Protein AF-A0A442F4W2-F1 (afdb_monomer_lite)

Structure (mmCIF, N/CA/C/O backbone):
data_AF-A0A442F4W2-F1
#
_entry.id   AF-A0A442F4W2-F1
#
loop_
_atom_site.group_PDB
_atom_site.id
_atom_site.type_symbol
_atom_site.label_atom_id
_atom_site.label_alt_id
_atom_site.label_comp_id
_atom_site.label_asym_id
_atom_site.label_entity_id
_atom_site.label_seq_id
_atom_site.pdbx_PDB_ins_code
_atom_site.Cartn_x
_atom_site.Cartn_y
_atom_site.Cartn_z
_atom_site.occupancy
_atom_site.B_iso_or_equiv
_atom_site.auth_seq_id
_atom_site.auth_comp_id
_atom_site.auth_asym_id
_atom_site.auth_atom_id
_atom_site.pdbx_PDB_model_num
ATOM 1 N N . MET A 1 1 ? -19.264 9.432 20.998 1.00 76.06 1 MET A N 1
ATOM 2 C CA . MET A 1 1 ? -18.564 8.927 19.792 1.00 76.06 1 MET A CA 1
ATOM 3 C C . MET A 1 1 ? -17.242 9.656 19.544 1.00 76.06 1 MET A C 1
ATOM 5 O O . MET A 1 1 ? -16.203 9.028 19.681 1.00 76.06 1 MET A O 1
ATOM 9 N N . ALA A 1 2 ? -17.250 10.966 19.253 1.00 80.25 2 ALA A N 1
ATOM 10 C CA . ALA A 1 2 ? -16.043 11.726 18.884 1.00 80.25 2 ALA A CA 1
ATOM 11 C C . ALA A 1 2 ? -14.895 11.664 19.916 1.00 80.25 2 ALA A C 1
ATOM 13 O O . ALA A 1 2 ? -13.738 11.496 19.542 1.00 80.25 2 ALA A O 1
ATOM 14 N N . GLN A 1 3 ? -15.206 11.720 21.215 1.00 86.69 3 GLN A N 1
ATOM 15 C CA . GLN A 1 3 ? -14.206 11.588 22.285 1.00 86.69 3 GLN A CA 1
ATOM 16 C C . GLN A 1 3 ? -13.517 10.212 22.288 1.00 86.69 3 GLN A C 1
ATOM 18 O O . GLN A 1 3 ? -12.310 10.127 22.498 1.00 86.69 3 GLN A O 1
ATOM 23 N N . LEU A 1 4 ? -14.275 9.143 22.036 1.00 86.25 4 LEU A N 1
ATOM 24 C CA . LEU A 1 4 ? -13.777 7.768 22.043 1.00 86.25 4 LEU A CA 1
ATOM 25 C C . LEU A 1 4 ? -12.854 7.512 20.844 1.00 86.25 4 LEU A C 1
ATOM 27 O O . LEU A 1 4 ? -11.775 6.947 20.994 1.00 86.25 4 LEU A O 1
ATOM 31 N N . LEU A 1 5 ? -13.246 8.026 19.676 1.00 90.12 5 LEU A N 1
ATOM 32 C CA . LEU A 1 5 ? -12.436 7.984 18.463 1.00 90.12 5 LEU A CA 1
ATOM 33 C C . LEU A 1 5 ? -11.145 8.807 18.604 1.00 90.12 5 LEU A C 1
ATOM 35 O O . LEU A 1 5 ? -10.074 8.332 18.243 1.00 90.12 5 LEU A O 1
ATOM 39 N N . SER A 1 6 ? -11.223 10.008 19.187 1.00 90.38 6 SER A N 1
ATOM 40 C CA . SER A 1 6 ? -10.042 10.833 19.480 1.00 90.38 6 SER A CA 1
ATOM 41 C C . SER A 1 6 ? -9.048 10.095 20.387 1.00 90.38 6 SER A C 1
ATOM 43 O O . SER A 1 6 ? -7.861 10.021 20.078 1.00 90.38 6 SER A O 1
ATOM 45 N N . LYS A 1 7 ? -9.534 9.441 21.451 1.00 91.25 7 LYS A N 1
ATOM 46 C CA . LYS A 1 7 ? -8.692 8.618 22.335 1.00 91.25 7 LYS A CA 1
ATOM 47 C C . LYS A 1 7 ? -8.077 7.417 21.615 1.00 91.25 7 LYS A C 1
ATOM 49 O O . LYS A 1 7 ? -6.905 7.132 21.844 1.00 91.25 7 LYS A O 1
ATOM 54 N N . ALA A 1 8 ? -8.822 6.759 20.726 1.00 90.62 8 ALA A N 1
ATOM 55 C CA . ALA A 1 8 ? -8.299 5.659 19.919 1.00 90.62 8 ALA A CA 1
ATOM 56 C C . ALA A 1 8 ? -7.165 6.114 18.983 1.00 90.62 8 ALA A C 1
ATOM 58 O O . ALA A 1 8 ? -6.124 5.463 18.933 1.00 90.62 8 ALA A O 1
ATOM 59 N N . ARG A 1 9 ? -7.309 7.273 18.324 1.00 90.25 9 ARG A N 1
ATOM 60 C CA . ARG A 1 9 ? -6.246 7.877 17.499 1.00 90.25 9 ARG A CA 1
ATOM 61 C C . ARG A 1 9 ? -4.996 8.197 18.322 1.00 90.25 9 ARG A C 1
ATOM 63 O O . ARG A 1 9 ? -3.893 7.814 17.944 1.00 90.25 9 ARG A O 1
ATOM 70 N N . THR A 1 10 ? -5.169 8.832 19.478 1.00 90.25 10 THR A N 1
ATOM 71 C CA . THR A 1 10 ? -4.060 9.191 20.375 1.00 90.25 10 THR A CA 1
ATOM 72 C C . THR A 1 10 ? -3.329 7.957 20.914 1.00 90.25 10 THR A C 1
ATOM 74 O O . THR A 1 10 ? -2.098 7.941 20.967 1.00 90.25 10 THR A O 1
ATOM 77 N N . ALA A 1 11 ? -4.062 6.894 21.255 1.00 91.06 11 ALA A N 1
ATOM 78 C CA . ALA A 1 11 ? -3.479 5.622 21.671 1.00 91.06 11 ALA A CA 1
ATOM 79 C C . ALA A 1 11 ? -2.736 4.905 20.537 1.00 91.06 11 ALA A C 1
ATOM 81 O O . ALA A 1 11 ? -1.645 4.390 20.768 1.00 91.06 11 ALA A O 1
ATOM 82 N N . ALA A 1 12 ? -3.281 4.911 19.316 1.00 89.50 12 ALA A N 1
ATOM 83 C CA . ALA A 1 12 ? -2.606 4.364 18.139 1.00 89.50 12 ALA A CA 1
ATOM 84 C C . ALA A 1 12 ? -1.283 5.092 17.829 1.00 89.50 12 ALA A C 1
ATOM 86 O O . ALA A 1 12 ? -0.355 4.476 17.315 1.00 89.50 12 ALA A O 1
ATOM 87 N N . ALA A 1 13 ? -1.170 6.371 18.206 1.00 88.62 13 ALA A N 1
ATOM 88 C CA . ALA A 1 13 ? 0.060 7.162 18.134 1.00 88.62 13 ALA A CA 1
ATOM 89 C C . ALA A 1 13 ? 1.019 6.961 19.334 1.00 88.62 13 ALA A C 1
ATOM 91 O O . ALA A 1 13 ? 1.984 7.707 19.476 1.00 88.62 13 ALA A O 1
ATOM 92 N N . GLY A 1 14 ? 0.761 5.988 20.219 1.00 87.62 14 GLY A N 1
ATOM 93 C CA . GLY A 1 14 ? 1.646 5.621 21.335 1.00 87.62 14 GLY A CA 1
ATOM 94 C C . GLY A 1 14 ? 1.270 6.201 22.703 1.00 87.62 14 GLY A C 1
ATOM 95 O O . GLY A 1 14 ? 1.891 5.861 23.707 1.00 87.62 14 GLY A O 1
ATOM 96 N N . ASN A 1 15 ? 0.217 7.016 22.803 1.00 87.81 15 ASN A N 1
ATOM 97 C CA . ASN A 1 15 ? -0.181 7.672 24.059 1.00 87.81 15 ASN A CA 1
ATOM 98 C C . ASN A 1 15 ? -1.228 6.865 24.851 1.00 87.81 15 ASN A C 1
ATOM 100 O O . ASN A 1 15 ? -2.137 7.424 25.468 1.00 87.81 15 ASN A O 1
ATOM 104 N N . PHE A 1 16 ? -1.122 5.535 24.833 1.00 86.69 16 PHE A N 1
ATOM 105 C CA . PHE A 1 16 ? -2.072 4.638 25.501 1.00 86.69 16 PHE A CA 1
ATOM 106 C C . PHE A 1 16 ? -2.027 4.753 27.037 1.00 86.69 16 PHE A C 1
ATOM 108 O O . PHE A 1 16 ? -3.056 4.659 27.707 1.00 86.69 16 PHE A O 1
ATOM 115 N N . GLY A 1 17 ? -0.847 5.018 27.610 1.00 82.38 17 GLY A N 1
ATOM 116 C CA . GLY A 1 17 ? -0.623 5.032 29.062 1.00 82.38 17 GLY A CA 1
ATOM 117 C C . GLY A 1 17 ? -1.437 6.072 29.843 1.00 82.38 17 GLY A C 1
ATOM 118 O O . GLY A 1 17 ? -1.783 5.810 30.995 1.00 82.38 17 GLY A O 1
ATOM 119 N N . VAL A 1 18 ? -1.799 7.192 29.207 1.00 84.94 18 VAL A N 1
ATOM 120 C CA . VAL A 1 18 ? -2.470 8.361 29.822 1.00 84.94 18 VAL A CA 1
ATOM 121 C C . VAL A 1 18 ? -3.986 8.155 29.993 1.00 84.94 18 VAL A C 1
ATOM 123 O O . VAL A 1 18 ? -4.661 8.935 30.662 1.00 84.94 18 VAL A O 1
ATOM 126 N N . LEU A 1 19 ? -4.544 7.102 29.394 1.00 88.12 19 LEU A N 1
ATOM 127 C CA . LEU A 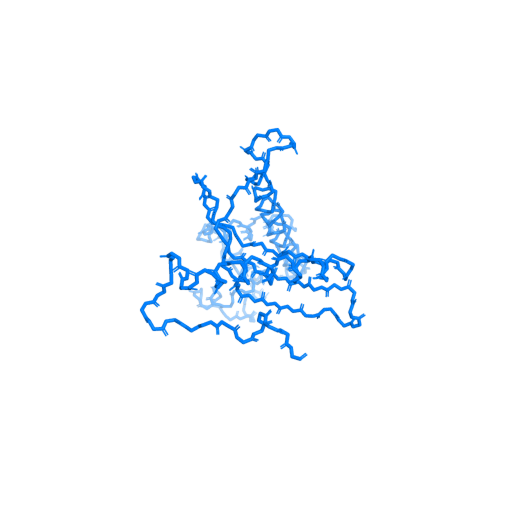1 19 ? -5.976 6.809 29.433 1.00 88.12 19 LEU A CA 1
ATOM 128 C C . LEU A 1 19 ? -6.412 6.198 30.775 1.00 88.12 19 LEU A C 1
ATOM 130 O O . LEU A 1 19 ? -5.661 5.448 31.410 1.00 88.12 19 LEU A O 1
ATOM 134 N N . SER A 1 20 ? -7.657 6.465 31.181 1.00 88.44 20 SER A N 1
ATOM 135 C CA . SER A 1 20 ? -8.259 5.765 32.324 1.00 88.44 20 SER A CA 1
ATOM 136 C C . SER A 1 20 ? -8.467 4.280 32.003 1.00 88.44 20 SER A C 1
ATOM 138 O O . SER A 1 20 ? -8.541 3.897 30.836 1.00 88.44 20 SER A O 1
ATOM 140 N N . THR A 1 21 ? -8.601 3.415 33.012 1.00 87.81 21 THR A N 1
ATOM 141 C CA . THR A 1 21 ? -8.770 1.966 32.787 1.00 87.81 21 THR A CA 1
ATOM 142 C C . THR A 1 21 ? -9.966 1.647 31.882 1.00 87.81 21 THR A C 1
ATOM 144 O O . THR A 1 21 ? -9.832 0.857 30.955 1.00 87.81 21 THR A O 1
ATOM 147 N N . GLY A 1 22 ? -11.116 2.306 32.074 1.00 86.25 22 GLY A N 1
ATOM 148 C CA . GLY A 1 22 ? -12.288 2.110 31.206 1.00 86.25 22 GLY A CA 1
ATOM 149 C C . GLY A 1 22 ? -12.062 2.588 29.766 1.00 86.25 22 GLY A C 1
ATOM 150 O O . GLY A 1 22 ? -12.523 1.957 28.817 1.00 86.25 22 GLY A O 1
ATOM 151 N N . GLU A 1 23 ? -11.290 3.661 29.587 1.00 91.06 23 GLU A N 1
ATOM 152 C CA . GLU A 1 23 ? -10.914 4.163 28.263 1.00 91.06 23 GLU A CA 1
ATOM 153 C C . GLU A 1 23 ? -9.930 3.244 27.554 1.00 91.06 23 GLU A C 1
ATOM 155 O O . GLU A 1 23 ? -10.084 3.009 26.359 1.00 91.06 23 GLU A O 1
ATOM 160 N N . LYS A 1 24 ? -8.955 2.692 28.280 1.00 93.56 24 LYS A N 1
ATOM 161 C CA . LYS A 1 24 ? -7.998 1.724 27.741 1.00 93.56 24 LYS A CA 1
ATOM 162 C C . LYS A 1 24 ? -8.705 0.488 27.202 1.00 93.56 24 LYS A C 1
ATOM 164 O O . LYS A 1 24 ? -8.415 0.072 26.085 1.00 93.56 24 LYS A O 1
ATOM 169 N N . LEU A 1 25 ? -9.669 -0.048 27.951 1.00 93.69 25 LEU A N 1
ATOM 170 C CA . LEU A 1 25 ? -10.465 -1.200 27.524 1.00 93.69 25 LEU A CA 1
ATOM 171 C C . LEU A 1 25 ? -11.295 -0.871 26.277 1.00 93.69 25 LEU A C 1
ATOM 173 O O . LEU A 1 25 ? -11.249 -1.607 25.296 1.00 93.69 25 LEU A O 1
ATOM 177 N N . ALA A 1 26 ? -11.991 0.268 26.259 1.00 92.81 26 ALA A N 1
ATOM 178 C CA . ALA A 1 26 ? -12.794 0.658 25.102 1.00 92.81 26 ALA A CA 1
ATOM 179 C C . ALA A 1 26 ? -11.942 0.920 23.845 1.00 92.81 26 ALA A C 1
ATOM 181 O O . ALA A 1 26 ? -12.328 0.540 22.741 1.00 92.81 26 ALA A O 1
ATOM 182 N N . VAL A 1 27 ? -10.767 1.533 24.008 1.00 94.56 27 VAL A N 1
ATOM 183 C CA . VAL A 1 27 ? -9.807 1.768 22.924 1.00 94.56 27 VAL A CA 1
ATOM 184 C C . VAL A 1 27 ? -9.200 0.461 22.417 1.00 94.56 27 VAL A C 1
ATOM 186 O O . VAL A 1 27 ? -9.102 0.283 21.206 1.00 94.56 27 VAL A O 1
ATOM 189 N N . ALA A 1 28 ? -8.844 -0.471 23.303 1.00 95.06 28 ALA A N 1
ATOM 190 C CA . ALA A 1 28 ? -8.343 -1.785 22.909 1.00 95.06 28 ALA A CA 1
ATOM 191 C C . ALA A 1 28 ? -9.380 -2.562 22.078 1.00 95.06 28 ALA A C 1
ATOM 193 O O . ALA A 1 28 ? -9.019 -3.191 21.087 1.00 95.06 28 ALA A O 1
ATOM 194 N N . LEU A 1 29 ? -10.671 -2.449 22.413 1.00 94.38 29 LEU A N 1
ATOM 195 C CA . LEU A 1 29 ? -11.757 -3.030 21.615 1.00 94.38 29 LEU A CA 1
ATOM 196 C C . LEU A 1 29 ? -11.903 -2.356 20.243 1.00 94.38 29 LEU A C 1
ATOM 198 O O . LEU A 1 29 ? -12.062 -3.045 19.240 1.00 94.38 29 LEU A O 1
ATOM 202 N N . ILE A 1 30 ? -11.819 -1.023 20.176 1.00 95.12 30 ILE A N 1
ATOM 203 C CA . ILE A 1 30 ? -11.898 -0.268 18.910 1.00 95.12 30 ILE A CA 1
ATOM 204 C C . ILE A 1 30 ? -10.747 -0.612 17.969 1.00 95.12 30 ILE A C 1
ATOM 206 O O . ILE A 1 30 ? -10.963 -0.775 16.773 1.00 95.12 30 ILE A O 1
ATOM 210 N N . LEU A 1 31 ? -9.533 -0.706 18.511 1.00 94.19 31 LEU A N 1
ATOM 211 C CA . LEU A 1 31 ? -8.317 -0.986 17.751 1.00 94.19 31 LEU A CA 1
ATOM 212 C C . LEU A 1 31 ? -8.091 -2.486 17.518 1.00 94.19 31 LEU A C 1
ATOM 214 O O . LEU A 1 31 ? -7.079 -2.854 16.928 1.00 94.19 31 LEU A O 1
ATOM 218 N N . ASN A 1 32 ? -9.006 -3.340 17.991 1.00 94.38 32 ASN A N 1
ATOM 219 C CA . ASN A 1 32 ? -8.901 -4.796 17.931 1.00 94.38 32 ASN A CA 1
ATOM 220 C C . ASN A 1 32 ? -7.558 -5.324 18.485 1.00 94.38 32 ASN A C 1
ATOM 222 O O . ASN A 1 32 ? -6.864 -6.109 17.838 1.00 94.38 32 ASN A O 1
ATOM 226 N N . ARG A 1 33 ? -7.176 -4.858 19.683 1.00 94.38 33 ARG A N 1
ATOM 227 C CA . ARG A 1 33 ? -5.927 -5.199 20.389 1.00 94.38 33 ARG A CA 1
ATOM 228 C C . ARG A 1 33 ? -6.191 -6.083 21.614 1.00 94.38 33 ARG A C 1
ATOM 230 O O . ARG A 1 33 ? -6.230 -5.575 22.737 1.00 94.38 33 ARG A O 1
ATOM 237 N N . PRO A 1 34 ? -6.393 -7.403 21.436 1.00 93.12 34 PRO A N 1
ATOM 238 C CA . PRO A 1 34 ? -6.593 -8.318 22.561 1.00 93.12 34 PRO A CA 1
ATOM 239 C C . PRO A 1 34 ? -5.341 -8.454 23.437 1.00 93.12 34 PRO A C 1
ATOM 241 O O . PRO A 1 34 ? -5.445 -8.727 24.627 1.00 93.12 34 PRO A O 1
ATOM 244 N N . ASP A 1 35 ? -4.163 -8.216 22.867 1.00 94.12 35 ASP A N 1
ATOM 245 C CA . ASP A 1 35 ? -2.893 -8.164 23.580 1.00 94.12 35 ASP A CA 1
ATOM 246 C C . ASP A 1 35 ? -2.859 -7.027 24.611 1.00 94.12 35 ASP A C 1
ATOM 248 O O . ASP A 1 35 ? -2.428 -7.244 25.738 1.00 94.12 35 ASP A O 1
ATOM 252 N N . TRP A 1 36 ? -3.427 -5.858 24.299 1.00 94.56 36 TRP A N 1
ATOM 253 C CA . TRP A 1 36 ? -3.547 -4.762 25.271 1.00 94.56 36 TRP A CA 1
ATOM 254 C C . TRP A 1 36 ? -4.507 -5.096 26.413 1.00 94.56 36 TRP A C 1
ATOM 256 O O . TRP A 1 36 ? -4.275 -4.692 27.551 1.00 94.56 36 TRP A O 1
ATOM 266 N N . LEU A 1 37 ? -5.580 -5.845 26.134 1.00 94.50 37 LEU A N 1
ATOM 267 C CA . LEU A 1 37 ? -6.465 -6.352 27.187 1.00 94.50 37 LEU A CA 1
ATOM 268 C C . LEU A 1 37 ? -5.701 -7.302 28.119 1.00 94.50 37 LEU A C 1
ATOM 270 O O . LEU A 1 37 ? -5.770 -7.146 29.338 1.00 94.50 37 LEU A O 1
ATOM 274 N N . ALA A 1 38 ? -4.915 -8.216 27.544 1.00 93.44 38 ALA A N 1
ATOM 275 C CA . ALA A 1 38 ? -4.100 -9.164 28.294 1.00 93.44 38 ALA A CA 1
ATOM 276 C C . ALA A 1 38 ? -3.020 -8.473 29.146 1.00 93.44 38 ALA A C 1
ATOM 278 O O . ALA A 1 38 ? -2.860 -8.826 30.310 1.00 93.44 38 ALA A O 1
ATOM 279 N N . GLU A 1 39 ? -2.338 -7.448 28.623 1.00 92.94 39 GLU A N 1
ATOM 280 C CA . GLU A 1 39 ? -1.364 -6.640 29.380 1.00 92.94 39 GLU A CA 1
ATOM 281 C C . GLU A 1 39 ? -1.981 -5.969 30.616 1.00 92.94 39 GLU A C 1
ATOM 283 O O . GLU A 1 39 ? -1.317 -5.779 31.635 1.00 92.94 39 GLU A O 1
ATOM 288 N N . MET A 1 40 ? -3.269 -5.629 30.549 1.00 93.06 40 MET A N 1
ATOM 289 C CA . MET A 1 40 ? -4.016 -5.067 31.675 1.00 93.06 40 MET A CA 1
ATOM 290 C C . MET A 1 40 ? -4.620 -6.136 32.599 1.00 93.06 40 MET A C 1
ATOM 292 O O . MET A 1 40 ? -5.273 -5.772 33.576 1.00 93.06 40 MET A O 1
ATOM 296 N N . ASN A 1 41 ? -4.398 -7.424 32.318 1.00 94.38 41 ASN A N 1
ATOM 297 C CA . ASN A 1 41 ? -5.028 -8.575 32.970 1.00 94.38 41 ASN A CA 1
ATOM 298 C C . ASN A 1 41 ? -6.563 -8.584 32.855 1.00 94.38 41 ASN A C 1
ATOM 300 O O . ASN A 1 41 ? -7.250 -8.915 33.817 1.00 94.38 41 ASN A O 1
ATOM 304 N N . TYR A 1 42 ? -7.097 -8.220 31.686 1.00 94.56 42 TYR A N 1
ATOM 305 C CA . TYR A 1 42 ? -8.525 -8.322 31.378 1.00 94.56 42 TYR A CA 1
ATOM 306 C C . TYR A 1 42 ? -8.782 -9.329 30.261 1.00 94.56 42 TYR A C 1
ATOM 308 O O . TYR A 1 42 ? -8.135 -9.317 29.212 1.00 94.56 42 TYR A O 1
ATOM 316 N N . THR A 1 43 ? -9.804 -10.155 30.451 1.00 95.00 43 THR A N 1
ATOM 317 C CA . THR A 1 43 ? -10.414 -10.925 29.367 1.00 95.00 43 THR A CA 1
ATOM 318 C C . THR A 1 43 ? -11.327 -10.040 28.515 1.00 95.00 43 THR A C 1
ATOM 320 O O . THR A 1 43 ? -11.753 -8.956 28.920 1.00 95.00 43 THR A O 1
ATOM 323 N N . LEU A 1 44 ? -11.693 -10.525 27.324 1.00 93.00 44 LEU A N 1
ATOM 324 C CA . LEU A 1 44 ? -12.670 -9.846 26.469 1.00 93.00 44 LEU A CA 1
ATOM 325 C C . LEU A 1 44 ? -14.024 -9.659 27.176 1.00 93.00 44 LEU A C 1
ATOM 327 O O . LEU A 1 44 ? -14.639 -8.603 27.053 1.00 93.00 44 LEU A O 1
ATOM 331 N N . ALA A 1 45 ? -14.476 -10.668 27.925 1.00 93.88 45 ALA A N 1
ATOM 332 C CA . ALA A 1 45 ? -15.749 -10.624 28.639 1.00 93.88 45 ALA A CA 1
ATOM 333 C C . ALA A 1 45 ? -15.744 -9.553 29.742 1.00 93.88 45 ALA A C 1
ATOM 335 O O . ALA A 1 45 ? -16.651 -8.723 29.792 1.00 93.88 45 ALA A O 1
ATOM 336 N N . GLU A 1 46 ? -14.687 -9.504 30.557 1.00 93.69 46 GLU A N 1
ATOM 337 C CA . GLU A 1 46 ? -14.535 -8.490 31.609 1.00 93.69 46 GLU A CA 1
ATOM 338 C C . GLU A 1 46 ? -14.373 -7.086 31.019 1.00 93.69 46 GLU A C 1
ATOM 340 O O . GLU A 1 46 ? -14.900 -6.116 31.560 1.00 93.69 46 GLU A O 1
ATOM 345 N N . ALA A 1 47 ? -13.684 -6.957 29.880 1.00 93.75 47 ALA A N 1
ATOM 346 C CA . ALA A 1 47 ? -13.571 -5.685 29.177 1.00 93.75 47 ALA A CA 1
ATOM 347 C C . ALA A 1 47 ? -14.945 -5.174 28.715 1.00 93.75 47 ALA A C 1
ATOM 349 O O .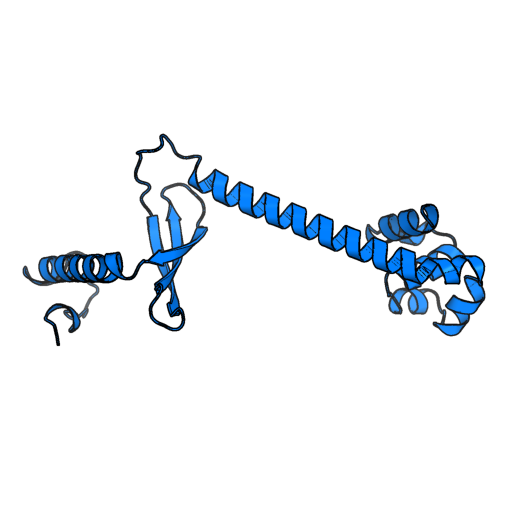 ALA A 1 47 ? -15.264 -4.001 28.914 1.00 93.75 47 ALA A O 1
ATOM 350 N N . ILE A 1 48 ? -15.777 -6.052 28.145 1.00 92.44 48 ILE A N 1
ATOM 351 C CA . ILE A 1 48 ? -17.146 -5.727 27.721 1.00 92.44 48 ILE A CA 1
ATOM 352 C C . ILE A 1 48 ? -17.998 -5.287 28.917 1.00 92.44 48 ILE A C 1
ATOM 354 O O . ILE A 1 48 ? -18.675 -4.259 28.840 1.00 92.44 48 ILE A O 1
ATOM 358 N N . GLU A 1 49 ? -17.935 -6.025 30.025 1.00 92.38 49 GLU A N 1
ATOM 359 C CA . GLU A 1 49 ? -18.656 -5.692 31.255 1.00 92.38 49 GLU A CA 1
ATOM 360 C C . GLU A 1 49 ? -18.212 -4.331 31.816 1.00 92.38 49 GLU A C 1
ATOM 362 O O . GLU A 1 49 ? -19.040 -3.480 32.146 1.00 92.38 49 GLU A O 1
ATOM 367 N N . ARG A 1 50 ? -16.898 -4.082 31.854 1.00 92.19 50 ARG A N 1
ATOM 368 C CA . ARG A 1 50 ? -16.307 -2.890 32.472 1.00 92.19 50 ARG A CA 1
ATOM 369 C C . ARG A 1 50 ? -16.497 -1.606 31.668 1.00 92.19 50 ARG A C 1
ATOM 371 O O . ARG A 1 50 ? -16.595 -0.535 32.273 1.00 92.19 50 ARG A O 1
ATOM 378 N N . VAL A 1 51 ? -16.505 -1.699 30.336 1.00 90.62 51 VAL A N 1
ATOM 379 C CA . VAL A 1 51 ? -16.756 -0.567 29.423 1.00 90.62 51 VAL A CA 1
ATOM 380 C C . VAL A 1 51 ? -18.209 -0.100 29.518 1.00 90.62 51 VAL A C 1
ATOM 382 O O . VAL A 1 51 ? -18.484 1.095 29.402 1.00 90.62 51 VAL A O 1
ATOM 385 N N . GLY A 1 52 ? -19.129 -1.027 29.785 1.00 89.25 52 GLY A N 1
ATOM 386 C CA . GLY A 1 52 ? -20.539 -0.732 29.986 1.00 89.25 52 GLY A CA 1
ATOM 387 C C . GLY A 1 52 ? -21.320 -0.483 28.685 1.00 89.25 52 GLY A C 1
ATOM 388 O O . GLY A 1 52 ? -20.753 -0.228 27.616 1.00 89.25 52 GLY A O 1
ATOM 389 N N . PRO A 1 53 ? -22.660 -0.551 28.757 1.00 89.62 53 PRO A N 1
ATOM 390 C CA . PRO A 1 53 ? -23.529 -0.640 27.583 1.00 89.62 53 PRO A CA 1
ATOM 391 C C . PRO A 1 53 ? -23.532 0.623 26.713 1.00 89.62 53 PRO A C 1
ATOM 393 O O . PRO A 1 53 ? -23.686 0.530 25.496 1.00 89.62 53 PRO A O 1
ATOM 396 N N . ASP A 1 54 ? -23.344 1.806 27.299 1.00 88.25 54 ASP A N 1
ATOM 397 C CA . ASP A 1 54 ? -23.400 3.070 26.557 1.00 88.25 54 ASP A CA 1
ATOM 398 C C . ASP A 1 54 ? -22.212 3.239 25.611 1.00 88.25 54 ASP A C 1
ATOM 400 O O . ASP A 1 54 ? -22.368 3.699 24.480 1.00 88.25 54 ASP A O 1
ATOM 404 N N . TRP A 1 55 ? -21.026 2.818 26.046 1.00 89.25 55 TRP A N 1
ATOM 405 C CA . TRP A 1 55 ? -19.817 2.882 25.233 1.00 89.25 55 TRP A CA 1
ATOM 406 C C . TRP A 1 55 ? -19.733 1.693 24.280 1.00 89.25 55 TRP A C 1
ATOM 408 O O . TRP A 1 55 ? -19.363 1.875 23.119 1.00 89.25 55 TRP A O 1
ATOM 418 N N . LEU A 1 56 ? -20.168 0.505 24.715 1.00 91.19 56 LEU A N 1
ATOM 419 C CA . LEU A 1 56 ? -20.205 -0.698 23.883 1.00 91.19 56 LEU A CA 1
ATOM 420 C C . LEU A 1 56 ? -21.037 -0.506 22.607 1.00 91.19 56 LEU A C 1
ATOM 422 O O . LEU A 1 56 ? -20.625 -0.937 21.533 1.00 91.19 56 LEU A O 1
ATOM 426 N N . ARG A 1 57 ? -22.155 0.229 22.688 1.00 93.50 57 ARG A N 1
ATOM 427 C CA . ARG A 1 57 ? -22.981 0.591 21.518 1.00 93.50 57 ARG A CA 1
ATOM 428 C C . ARG A 1 57 ? -22.242 1.452 20.490 1.00 93.50 57 ARG A C 1
ATOM 430 O O . ARG A 1 57 ? -22.598 1.440 19.314 1.00 93.50 57 ARG A O 1
ATOM 437 N N . LEU A 1 58 ? -21.232 2.208 20.916 1.00 93.00 58 LEU A N 1
ATOM 438 C CA . LEU A 1 58 ? -20.473 3.119 20.060 1.00 93.00 58 LEU A CA 1
ATOM 439 C C . LEU A 1 58 ? -19.227 2.461 19.451 1.00 93.00 58 LEU A C 1
ATOM 441 O O . LEU A 1 58 ? -18.776 2.900 18.393 1.00 93.00 58 LEU A O 1
ATOM 445 N N . ILE A 1 59 ? -18.694 1.407 20.078 1.00 92.75 59 ILE A N 1
ATOM 446 C CA . ILE A 1 59 ? -17.450 0.741 19.660 1.00 92.75 59 ILE A CA 1
ATOM 447 C C . ILE A 1 59 ? -17.467 0.311 18.183 1.00 92.75 59 ILE A C 1
ATOM 449 O O . ILE A 1 59 ? -16.536 0.688 17.473 1.00 92.75 59 ILE A O 1
ATOM 453 N N . PRO A 1 60 ? -18.498 -0.382 17.652 1.00 94.19 60 PRO A N 1
ATOM 454 C CA . PRO A 1 60 ? -18.465 -0.842 16.261 1.00 94.19 60 PRO A CA 1
ATOM 455 C C . PRO A 1 60 ? -18.382 0.298 15.241 1.00 94.19 60 PRO A C 1
ATOM 457 O O . PRO A 1 60 ? -17.714 0.178 14.217 1.00 94.19 60 PRO A O 1
ATOM 460 N N . ALA A 1 61 ? -19.067 1.411 15.505 1.00 93.88 61 ALA A N 1
ATOM 461 C CA . ALA A 1 61 ? -19.030 2.569 14.620 1.00 93.88 61 ALA A CA 1
ATOM 462 C C . ALA A 1 61 ? -17.721 3.362 14.772 1.00 93.88 61 ALA A C 1
ATOM 464 O O . ALA A 1 61 ? -17.183 3.813 13.765 1.00 93.88 61 ALA A O 1
ATOM 465 N N . ALA A 1 62 ? -17.163 3.463 15.984 1.00 94.44 62 ALA A N 1
ATOM 466 C CA . ALA A 1 62 ? -15.835 4.041 16.195 1.00 94.44 62 ALA A CA 1
ATOM 467 C C . ALA A 1 62 ? -14.728 3.227 15.500 1.00 94.44 62 ALA A C 1
ATOM 469 O O . ALA A 1 62 ? -13.862 3.818 14.864 1.00 94.44 62 ALA A O 1
ATOM 470 N N . ALA A 1 63 ? -14.781 1.892 15.567 1.00 94.81 63 ALA A N 1
ATOM 471 C CA . ALA A 1 63 ? -13.827 1.002 14.902 1.00 94.81 63 ALA A CA 1
ATOM 472 C C . ALA A 1 63 ? -13.862 1.160 13.377 1.00 94.81 63 ALA A C 1
ATOM 474 O O . ALA A 1 63 ? -12.822 1.355 12.754 1.00 94.81 63 ALA A O 1
ATOM 475 N N . ARG A 1 64 ? -15.061 1.170 12.776 1.00 94.94 64 ARG A N 1
ATOM 476 C CA . ARG A 1 64 ? -15.212 1.415 11.331 1.00 94.94 64 ARG A CA 1
ATOM 477 C C . ARG A 1 64 ? -14.685 2.783 10.913 1.00 94.94 64 ARG A C 1
ATOM 479 O O . ARG A 1 64 ? -14.006 2.873 9.900 1.00 94.94 64 ARG A O 1
ATOM 486 N N . GLN A 1 65 ? -14.982 3.831 11.685 1.00 95.12 65 GLN A N 1
ATOM 487 C CA . GLN A 1 65 ? -14.493 5.171 11.365 1.00 95.12 65 GLN A CA 1
ATOM 488 C C . GLN A 1 65 ? -12.967 5.256 11.467 1.00 95.12 65 GLN A C 1
ATOM 490 O O . GLN A 1 65 ? -12.338 5.858 10.609 1.00 95.12 65 GLN A O 1
ATOM 495 N N . PHE A 1 66 ? -12.367 4.638 12.486 1.00 94.12 66 PHE A N 1
ATOM 496 C CA . PHE A 1 66 ? -10.914 4.612 12.633 1.00 94.12 66 PHE A CA 1
ATOM 497 C C . PHE A 1 66 ? -10.230 3.904 11.459 1.00 94.12 66 PHE A C 1
ATOM 499 O O . PHE A 1 66 ? -9.232 4.402 10.945 1.00 94.12 66 PHE A O 1
ATOM 506 N N . GLU A 1 67 ? -10.775 2.771 11.012 1.00 93.44 67 GLU A N 1
ATOM 507 C CA . GLU A 1 67 ? -10.235 2.062 9.851 1.00 93.44 67 GLU A CA 1
ATOM 508 C C . GLU A 1 67 ? -10.396 2.876 8.564 1.00 93.44 67 GLU A C 1
ATOM 510 O O . GLU A 1 67 ? -9.452 2.980 7.786 1.00 93.44 67 GLU A O 1
ATOM 515 N N . GLN A 1 68 ? -11.545 3.532 8.373 1.00 93.75 68 GLN A N 1
ATOM 516 C CA . GLN A 1 68 ? -11.747 4.431 7.238 1.00 93.75 68 GLN A CA 1
ATOM 517 C C . GLN A 1 68 ? -10.706 5.558 7.217 1.00 93.75 68 GLN A C 1
ATOM 519 O O . GLN A 1 68 ? -10.067 5.767 6.192 1.00 93.75 68 GLN A O 1
ATOM 524 N N . ASP A 1 69 ? -10.469 6.222 8.354 1.00 92.56 6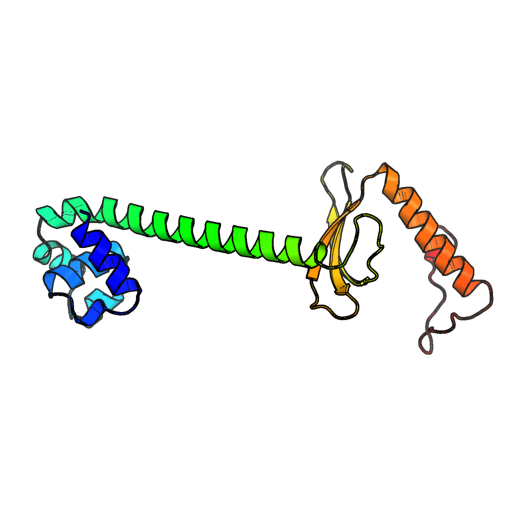9 ASP A N 1
ATOM 525 C CA . ASP A 1 69 ? -9.461 7.283 8.451 1.00 92.56 69 ASP A CA 1
ATOM 526 C C . ASP A 1 69 ? -8.059 6.766 8.062 1.00 92.56 69 ASP A C 1
ATOM 528 O O . ASP A 1 69 ? -7.294 7.467 7.400 1.00 92.56 69 ASP A O 1
ATOM 532 N N . ARG A 1 70 ? -7.705 5.534 8.460 1.00 90.81 70 ARG A N 1
ATOM 533 C CA . ARG A 1 70 ? -6.418 4.912 8.096 1.00 90.81 70 ARG A CA 1
ATOM 534 C C . ARG A 1 70 ? -6.308 4.650 6.600 1.00 90.81 70 ARG A C 1
ATOM 536 O O . ARG A 1 70 ? -5.249 4.894 6.024 1.00 90.81 70 ARG A O 1
ATOM 543 N N . LEU A 1 71 ? -7.376 4.147 5.985 1.00 91.81 71 LEU A N 1
ATOM 544 C CA . LEU A 1 71 ? -7.428 3.907 4.544 1.00 91.81 71 LEU A CA 1
ATOM 545 C C . LEU A 1 71 ? -7.329 5.221 3.763 1.00 91.81 71 LEU A C 1
ATOM 547 O O . LEU A 1 71 ? -6.593 5.289 2.779 1.00 91.81 71 LEU A O 1
ATOM 551 N N . ASP A 1 72 ? -8.000 6.270 4.235 1.00 92.50 72 ASP A N 1
ATOM 552 C CA . ASP A 1 72 ? -7.962 7.594 3.619 1.00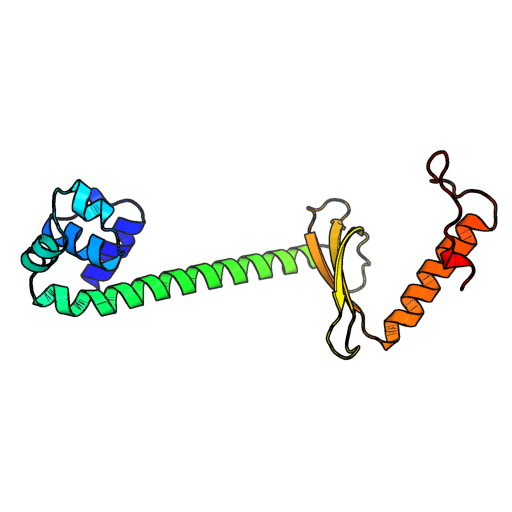 92.50 72 ASP A CA 1
ATOM 553 C C . ASP A 1 72 ? -6.543 8.184 3.673 1.00 92.50 72 ASP A C 1
ATOM 555 O O . ASP A 1 72 ? -6.028 8.622 2.643 1.00 92.50 72 ASP A O 1
ATOM 559 N N . VAL A 1 73 ? -5.863 8.115 4.826 1.00 89.38 73 VAL A N 1
ATOM 560 C CA . VAL A 1 73 ? -4.459 8.550 4.963 1.00 89.38 73 VAL A CA 1
ATOM 561 C C . VAL A 1 73 ? -3.542 7.759 4.031 1.00 89.38 73 VAL A C 1
ATOM 563 O O . VAL A 1 73 ? -2.785 8.363 3.275 1.00 89.38 73 VAL A O 1
ATOM 566 N N . ALA A 1 74 ? -3.653 6.428 4.008 1.00 88.31 74 ALA A N 1
ATOM 567 C CA . ALA A 1 74 ? -2.843 5.594 3.121 1.00 88.31 74 ALA A CA 1
ATOM 568 C C . ALA A 1 74 ? -3.082 5.923 1.637 1.00 88.31 74 ALA A C 1
ATOM 570 O O . ALA A 1 74 ? -2.154 5.897 0.829 1.00 88.31 74 ALA A O 1
ATOM 571 N N . SER A 1 75 ? -4.322 6.257 1.265 1.00 87.38 75 SER A N 1
ATOM 572 C CA . SER A 1 75 ? -4.655 6.670 -0.098 1.00 87.38 75 SER A CA 1
ATOM 573 C C . SER A 1 75 ? -4.064 8.037 -0.454 1.00 87.38 75 SER A C 1
ATOM 575 O O . SER A 1 75 ? -3.527 8.196 -1.551 1.00 87.38 75 SER A O 1
ATOM 577 N N . ALA A 1 76 ? -4.098 8.997 0.475 1.00 90.44 76 ALA A N 1
ATOM 578 C CA . ALA A 1 76 ? -3.514 10.319 0.292 1.00 90.44 76 ALA A CA 1
ATOM 579 C C . ALA A 1 76 ? -1.988 10.233 0.154 1.00 90.44 76 ALA A C 1
ATOM 581 O O . ALA A 1 76 ? -1.430 10.807 -0.777 1.00 90.44 76 ALA A O 1
ATOM 582 N N . GLU A 1 77 ? -1.329 9.442 1.006 1.00 88.06 77 GLU A N 1
ATOM 583 C CA . GLU A 1 77 ? 0.110 9.164 0.922 1.00 88.06 77 GLU A CA 1
ATOM 584 C C . GLU A 1 77 ? 0.477 8.471 -0.399 1.00 88.06 77 GLU A C 1
ATOM 586 O O . GLU A 1 77 ? 1.471 8.819 -1.040 1.00 88.06 77 GLU A O 1
ATOM 591 N N . ALA A 1 78 ? -0.332 7.506 -0.850 1.00 85.38 78 ALA A N 1
ATOM 592 C CA . ALA A 1 78 ? -0.116 6.834 -2.128 1.00 85.38 78 ALA A CA 1
ATOM 593 C C . ALA A 1 78 ? -0.271 7.791 -3.320 1.00 85.38 78 ALA A C 1
ATOM 595 O O . ALA A 1 78 ? 0.512 7.718 -4.273 1.00 85.38 78 ALA A O 1
ATOM 596 N N . GLU A 1 79 ? -1.254 8.693 -3.273 1.00 88.19 79 GLU A N 1
ATOM 597 C CA . GLU A 1 79 ? -1.446 9.710 -4.305 1.00 88.19 79 GLU A CA 1
ATOM 598 C C . GLU A 1 79 ? -0.308 10.730 -4.306 1.00 88.19 79 GLU A C 1
ATOM 600 O O . GLU A 1 79 ? 0.226 11.037 -5.371 1.00 88.19 79 GLU A O 1
ATOM 605 N N . GLU A 1 80 ? 0.126 11.202 -3.140 1.00 87.00 80 GLU A N 1
ATOM 606 C CA . GLU A 1 80 ? 1.268 12.106 -3.016 1.00 87.00 80 GLU A CA 1
ATOM 607 C C . GLU A 1 80 ? 2.550 11.451 -3.545 1.00 87.00 80 GLU A C 1
ATOM 609 O O . GLU A 1 80 ? 3.254 12.031 -4.372 1.00 87.00 80 GLU A O 1
ATOM 614 N N . ALA A 1 81 ? 2.817 10.197 -3.172 1.00 83.06 81 ALA A N 1
ATOM 615 C CA . ALA A 1 81 ? 3.952 9.443 -3.693 1.00 83.06 81 ALA A CA 1
ATOM 616 C C . ALA A 1 81 ? 3.874 9.259 -5.220 1.00 83.06 81 ALA A C 1
ATOM 618 O O . ALA A 1 81 ? 4.899 9.291 -5.911 1.00 83.06 81 ALA A O 1
ATOM 619 N N . ARG A 1 82 ? 2.669 9.077 -5.776 1.00 85.06 82 ARG A N 1
ATOM 620 C C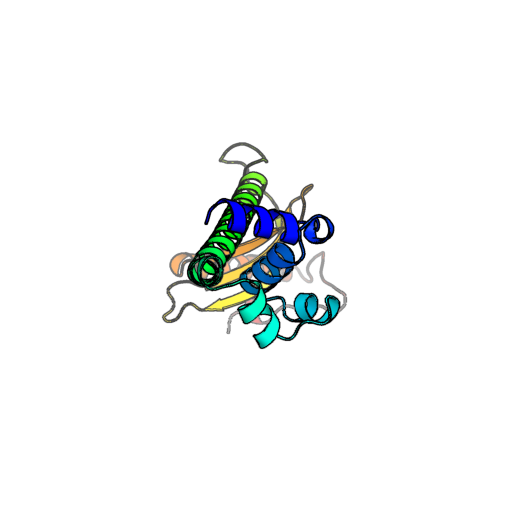A . ARG A 1 82 ? 2.445 9.008 -7.227 1.00 85.06 82 ARG A CA 1
ATOM 621 C C . ARG A 1 82 ? 2.718 10.355 -7.898 1.00 85.06 82 ARG A C 1
ATOM 623 O O . ARG A 1 82 ? 3.428 10.389 -8.903 1.00 85.06 82 ARG A O 1
ATOM 630 N N . GLN A 1 83 ? 2.206 11.447 -7.337 1.00 84.25 83 GLN A N 1
ATOM 631 C CA . GLN A 1 83 ? 2.437 12.817 -7.805 1.00 84.25 83 GLN A CA 1
ATOM 632 C C . GLN A 1 83 ? 3.923 13.177 -7.767 1.00 84.25 83 GLN A C 1
ATOM 634 O O . GLN A 1 83 ? 4.447 13.694 -8.750 1.00 84.25 83 GLN A O 1
ATOM 639 N N . ALA A 1 84 ? 4.633 12.832 -6.691 1.00 81.75 84 ALA A N 1
ATOM 640 C CA . ALA A 1 84 ? 6.068 13.063 -6.561 1.00 81.75 84 ALA A CA 1
ATOM 641 C C . ALA A 1 84 ? 6.872 12.318 -7.640 1.00 81.75 84 ALA A C 1
ATOM 643 O O . ALA A 1 84 ? 7.763 12.898 -8.261 1.00 81.75 84 ALA A O 1
ATOM 644 N N . LYS A 1 85 ? 6.518 11.059 -7.940 1.00 77.75 85 LYS A N 1
ATOM 645 C CA . LYS A 1 85 ? 7.130 10.295 -9.044 1.00 77.75 85 LYS A CA 1
ATOM 646 C C . LYS A 1 85 ? 6.868 10.936 -10.409 1.00 77.75 85 LYS A C 1
ATOM 648 O O . LYS A 1 85 ? 7.774 11.001 -11.234 1.00 77.75 85 LYS A O 1
ATOM 653 N N . LEU A 1 86 ? 5.654 11.433 -10.650 1.00 78.94 86 LEU A N 1
ATOM 654 C CA . LEU A 1 86 ? 5.326 12.156 -11.883 1.00 78.94 86 LEU A CA 1
ATOM 655 C C . LEU A 1 86 ? 6.096 13.479 -11.984 1.00 78.94 86 LEU A C 1
ATOM 657 O O . LEU A 1 86 ? 6.634 13.798 -13.041 1.00 78.94 86 LEU A O 1
ATOM 661 N N . ALA A 1 87 ? 6.185 14.230 -10.886 1.00 79.56 87 ALA A N 1
ATOM 662 C CA . ALA A 1 87 ? 6.954 15.465 -10.816 1.00 79.56 87 ALA A CA 1
ATOM 663 C C . ALA A 1 87 ? 8.444 15.213 -11.070 1.00 79.56 87 ALA A C 1
ATOM 665 O O . ALA A 1 87 ? 9.073 15.998 -11.764 1.00 79.56 87 ALA A O 1
ATOM 666 N N . MET A 1 88 ? 8.999 14.098 -10.591 1.00 72.12 88 MET A N 1
ATOM 667 C CA . MET A 1 88 ? 10.386 13.719 -10.860 1.00 72.12 88 MET A CA 1
ATOM 668 C C . MET A 1 88 ? 10.663 13.523 -12.357 1.00 72.12 88 MET A C 1
ATOM 670 O O . MET A 1 88 ? 11.678 14.008 -12.844 1.00 72.12 88 MET A O 1
ATOM 674 N N . VAL A 1 89 ? 9.760 12.866 -13.095 1.00 71.56 89 VAL A N 1
ATOM 675 C CA . VAL A 1 89 ? 9.886 12.740 -14.560 1.00 71.56 89 VAL A CA 1
ATOM 676 C C . VAL A 1 89 ? 9.754 14.108 -15.244 1.00 71.56 89 VAL A C 1
ATOM 678 O O . VAL A 1 89 ? 10.411 14.355 -16.247 1.00 71.56 89 VAL A O 1
ATOM 681 N N . ARG A 1 90 ? 8.936 15.017 -14.694 1.00 69.19 90 ARG A N 1
ATOM 682 C CA . ARG A 1 90 ? 8.701 16.363 -15.254 1.00 69.19 90 ARG A CA 1
ATOM 683 C C . ARG A 1 90 ? 9.769 17.401 -14.896 1.00 69.19 90 ARG A C 1
ATOM 685 O O . ARG A 1 90 ? 9.924 18.364 -15.636 1.00 69.19 90 ARG A O 1
ATOM 692 N N . ASN A 1 91 ? 10.490 17.254 -13.786 1.00 60.47 91 ASN A N 1
ATOM 693 C CA . ASN A 1 91 ? 11.370 18.299 -13.241 1.00 60.47 91 ASN A CA 1
ATOM 694 C C . ASN A 1 91 ? 12.743 18.410 -13.930 1.00 60.47 91 ASN A C 1
ATOM 696 O O . ASN A 1 91 ? 13.667 19.015 -13.390 1.00 60.47 91 ASN A O 1
ATOM 700 N N . GLY A 1 92 ? 12.866 17.908 -15.157 1.00 56.31 92 GLY A N 1
ATOM 701 C CA . GLY A 1 92 ? 14.020 18.111 -16.022 1.00 56.31 92 GLY A CA 1
ATOM 702 C C . GLY A 1 92 ? 13.606 18.618 -17.400 1.00 56.31 92 GLY A C 1
ATOM 703 O O . GLY A 1 92 ? 13.654 17.851 -18.347 1.00 56.31 92 GLY A O 1
ATOM 704 N N . ARG A 1 93 ? 13.318 19.926 -17.497 1.00 55.41 93 ARG A N 1
ATOM 705 C CA . ARG A 1 93 ? 13.303 20.738 -18.738 1.00 55.41 93 ARG A CA 1
ATOM 706 C C . ARG A 1 93 ? 12.069 20.641 -19.650 1.00 55.41 93 ARG A C 1
ATOM 708 O O . ARG A 1 93 ? 11.072 20.007 -19.329 1.00 55.41 93 ARG A O 1
ATOM 715 N N . ALA A 1 94 ? 12.105 21.481 -20.692 1.00 55.84 94 ALA A N 1
ATOM 716 C CA . ALA A 1 94 ? 11.008 21.829 -21.588 1.00 55.84 94 ALA A CA 1
ATOM 717 C C . ALA A 1 94 ? 10.377 20.594 -22.249 1.00 55.84 94 ALA A C 1
ATOM 719 O O . ALA A 1 94 ? 11.012 19.555 -22.370 1.00 55.84 94 ALA A O 1
ATOM 720 N N . ALA A 1 95 ? 9.128 20.731 -22.700 1.00 57.53 95 ALA A N 1
ATOM 721 C CA . ALA A 1 95 ? 8.291 19.635 -23.197 1.00 57.53 95 ALA A CA 1
ATOM 722 C C . ALA A 1 95 ? 8.878 18.804 -24.366 1.00 57.53 95 ALA A C 1
ATOM 724 O O . ALA A 1 95 ? 8.339 17.735 -24.638 1.00 57.53 95 ALA A O 1
ATOM 725 N N . ASP A 1 96 ? 9.965 19.263 -24.999 1.00 58.59 96 ASP A N 1
ATOM 726 C CA . ASP A 1 96 ? 10.624 18.632 -26.152 1.00 58.59 96 ASP A CA 1
ATOM 727 C C . ASP A 1 96 ? 12.026 18.051 -25.849 1.00 58.59 96 ASP A C 1
ATOM 729 O O . ASP A 1 96 ? 12.671 17.512 -26.750 1.00 58.59 96 ASP A O 1
ATOM 733 N N . ASP A 1 97 ? 12.518 18.126 -24.606 1.00 66.12 97 ASP A N 1
ATOM 734 C CA . ASP A 1 97 ? 13.815 17.536 -24.248 1.00 66.12 97 ASP A CA 1
ATOM 735 C C . ASP A 1 97 ? 13.677 16.013 -24.049 1.00 66.12 97 ASP A C 1
ATOM 737 O O . ASP A 1 97 ? 12.943 15.533 -23.182 1.00 66.12 97 ASP A O 1
ATOM 741 N N . VAL A 1 98 ? 14.407 15.227 -24.849 1.00 69.62 98 VAL A N 1
ATOM 742 C CA . VAL A 1 98 ? 14.502 13.768 -24.679 1.00 69.62 98 VAL A CA 1
ATOM 743 C C . VAL A 1 98 ? 15.336 13.460 -23.434 1.00 69.62 98 VAL A C 1
ATOM 745 O O . VAL A 1 98 ? 16.456 13.949 -23.293 1.00 69.62 98 VAL A O 1
ATOM 748 N N . ILE A 1 99 ? 14.800 12.630 -22.536 1.00 73.75 99 ILE A N 1
ATOM 749 C CA . ILE A 1 99 ? 15.528 12.142 -21.360 1.00 73.75 99 ILE A CA 1
ATOM 750 C C . ILE A 1 99 ? 16.134 10.778 -21.681 1.00 73.75 99 ILE A C 1
ATOM 752 O O . ILE A 1 99 ? 15.408 9.819 -21.955 1.00 73.75 99 ILE A O 1
ATOM 756 N N . ASP A 1 100 ? 17.457 10.684 -21.583 1.00 80.62 100 ASP A N 1
ATOM 757 C CA . ASP A 1 100 ? 18.170 9.418 -21.701 1.00 80.62 100 ASP A CA 1
ATOM 758 C C . ASP A 1 100 ? 18.094 8.615 -20.399 1.00 80.62 100 ASP A C 1
ATOM 760 O O . ASP A 1 100 ? 18.397 9.102 -19.302 1.00 80.62 100 ASP A O 1
ATOM 764 N N . PHE A 1 101 ? 17.728 7.343 -20.538 1.00 85.56 101 PHE A N 1
ATOM 765 C CA . PHE A 1 101 ? 17.701 6.374 -19.452 1.00 85.56 101 PHE A CA 1
ATOM 766 C C . PHE A 1 101 ? 18.556 5.165 -19.808 1.00 85.56 101 PHE A C 1
ATOM 768 O O . PHE A 1 101 ? 18.423 4.599 -20.893 1.00 85.56 101 PHE A O 1
ATOM 775 N N . ALA A 1 102 ? 19.348 4.689 -18.848 1.00 88.62 102 ALA A N 1
ATOM 776 C CA . ALA A 1 102 ? 19.780 3.299 -18.877 1.00 88.62 102 ALA A CA 1
ATOM 777 C C . ALA A 1 102 ? 18.613 2.434 -18.375 1.00 88.62 102 ALA A C 1
ATOM 779 O O . ALA A 1 102 ? 18.097 2.666 -17.281 1.00 88.62 102 ALA A O 1
ATOM 780 N N . ALA A 1 103 ? 18.173 1.465 -19.176 1.00 91.56 103 ALA A N 1
ATOM 781 C CA . ALA A 1 103 ? 17.000 0.647 -18.879 1.00 91.56 103 ALA A CA 1
ATOM 782 C C . ALA A 1 103 ? 17.381 -0.817 -18.635 1.00 91.56 103 ALA A C 1
ATOM 784 O O . ALA A 1 103 ? 18.107 -1.418 -19.424 1.00 91.56 103 ALA A O 1
ATOM 785 N N . THR A 1 104 ? 16.838 -1.411 -17.573 1.00 92.62 104 THR A N 1
ATOM 786 C CA . THR A 1 104 ? 16.926 -2.854 -17.301 1.00 92.62 104 THR A CA 1
ATOM 787 C C . THR A 1 104 ? 15.529 -3.458 -17.319 1.00 92.62 104 THR A C 1
ATOM 789 O O . THR A 1 104 ? 14.667 -3.031 -16.552 1.00 92.62 104 THR A O 1
ATOM 792 N N . LEU A 1 105 ? 15.283 -4.439 -18.194 1.00 93.38 105 LEU A N 1
ATOM 793 C CA . LEU A 1 105 ? 14.000 -5.144 -18.249 1.00 93.38 105 LEU A CA 1
ATOM 794 C C . LEU A 1 105 ? 13.824 -6.004 -16.991 1.00 93.38 105 LEU A C 1
ATOM 796 O O . LEU A 1 105 ? 14.649 -6.865 -16.703 1.00 93.38 105 LEU A O 1
ATOM 800 N N . VAL A 1 106 ? 12.730 -5.780 -16.266 1.00 94.81 106 VAL A N 1
ATOM 801 C CA . VAL A 1 106 ? 12.368 -6.518 -15.047 1.00 94.81 106 VAL A CA 1
ATOM 802 C C . VAL A 1 106 ? 11.410 -7.655 -15.379 1.00 94.81 106 VAL A C 1
ATOM 804 O O . VAL A 1 106 ? 11.616 -8.792 -14.970 1.00 94.81 106 VAL A O 1
ATOM 807 N N . THR A 1 107 ? 10.332 -7.346 -16.098 1.00 92.81 107 THR A N 1
ATOM 808 C CA . THR A 1 107 ? 9.325 -8.330 -16.506 1.00 92.81 107 THR A CA 1
ATOM 809 C C . THR A 1 107 ? 8.512 -7.807 -17.686 1.00 92.81 107 THR A C 1
ATOM 811 O O . THR A 1 107 ? 8.542 -6.613 -17.993 1.00 92.81 107 THR A O 1
ATOM 814 N N . TYR A 1 108 ? 7.769 -8.690 -18.335 1.00 90.44 108 TYR A N 1
ATOM 815 C CA . TYR A 1 108 ? 6.798 -8.355 -19.365 1.00 90.44 108 TYR A CA 1
ATOM 816 C C . TYR A 1 108 ? 5.491 -9.095 -19.092 1.00 90.44 108 TYR A C 1
ATOM 818 O O . TYR A 1 108 ? 5.450 -10.055 -18.321 1.00 90.44 108 TYR A O 1
ATOM 826 N N . GLY A 1 109 ? 4.419 -8.649 -19.727 1.00 84.06 109 GLY A N 1
ATOM 827 C CA . GLY A 1 109 ? 3.173 -9.389 -19.726 1.00 84.06 109 GLY A CA 1
ATOM 828 C C . GLY A 1 109 ? 2.322 -9.067 -20.938 1.00 84.06 109 GLY A C 1
ATOM 829 O O . GLY A 1 109 ? 2.506 -8.062 -21.632 1.00 84.06 109 GLY A O 1
ATOM 830 N N . GLU A 1 110 ? 1.379 -9.961 -21.176 1.00 75.06 110 GLU A N 1
ATOM 831 C CA . GLU A 1 110 ? 0.500 -9.938 -22.332 1.00 75.06 110 GLU A CA 1
ATOM 832 C C . GLU A 1 110 ? -0.897 -9.519 -21.878 1.00 75.06 110 GLU A C 1
ATOM 834 O O . GLU A 1 110 ? -1.436 -10.065 -20.911 1.00 75.06 110 GLU A O 1
ATOM 839 N N . ALA A 1 111 ? -1.504 -8.542 -22.553 1.00 65.56 111 ALA A N 1
ATOM 840 C CA . ALA A 1 111 ? -2.933 -8.316 -22.393 1.00 65.56 111 ALA A CA 1
ATOM 841 C C . ALA A 1 111 ? -3.705 -9.390 -23.179 1.00 65.56 111 ALA A C 1
ATOM 843 O O . ALA A 1 111 ? -3.442 -9.566 -24.376 1.00 65.56 111 ALA A O 1
ATOM 844 N N . PRO A 1 112 ? -4.687 -10.079 -22.564 1.00 64.31 112 PRO A N 1
ATOM 845 C CA . PRO A 1 112 ? -5.526 -11.040 -23.269 1.00 64.31 112 PRO A CA 1
ATOM 846 C C . PRO A 1 112 ? -6.120 -10.436 -24.551 1.00 64.31 112 PRO A C 1
ATOM 848 O O . PRO A 1 112 ? -6.796 -9.404 -24.514 1.00 64.31 112 PRO A O 1
ATOM 851 N N . GLY A 1 113 ? -5.860 -11.082 -25.691 1.00 62.47 113 GLY A N 1
ATOM 852 C CA . GLY A 1 113 ? -6.372 -10.655 -26.996 1.00 62.47 113 GLY A CA 1
ATOM 853 C C . GLY A 1 113 ? -5.542 -9.595 -27.735 1.00 62.47 113 GLY A C 1
ATOM 854 O O . GLY A 1 113 ? -6.122 -8.856 -28.523 1.00 62.47 113 GLY A O 1
ATOM 855 N N . TYR A 1 114 ? -4.224 -9.509 -27.496 1.00 65.19 114 TYR A N 1
ATOM 856 C CA . TYR A 1 114 ? -3.267 -8.710 -28.290 1.00 65.19 114 TYR A CA 1
ATOM 857 C C . TYR A 1 114 ? -3.620 -7.212 -28.404 1.00 65.19 114 TYR A C 1
ATOM 859 O O . TYR A 1 114 ? -3.479 -6.592 -29.453 1.00 65.19 114 TYR A O 1
ATOM 867 N N . ARG A 1 115 ? -4.123 -6.607 -27.320 1.00 70.25 115 ARG A N 1
ATOM 868 C CA . ARG A 1 115 ? -4.469 -5.169 -27.308 1.00 70.25 115 ARG A CA 1
ATOM 869 C C . ARG A 1 115 ? -3.295 -4.270 -26.943 1.00 70.25 115 ARG A C 1
ATOM 871 O O . ARG A 1 115 ? -3.300 -3.090 -27.284 1.00 70.25 115 ARG A O 1
ATOM 878 N N . ASP A 1 116 ? -2.335 -4.808 -26.200 1.00 77.62 116 ASP A N 1
ATOM 879 C CA . ASP A 1 116 ? -1.081 -4.164 -25.837 1.00 77.62 116 ASP A CA 1
ATOM 880 C C . ASP A 1 116 ? -0.069 -5.190 -25.316 1.00 77.62 116 ASP A C 1
ATOM 882 O O . ASP A 1 116 ? -0.438 -6.258 -24.818 1.00 77.62 116 ASP A O 1
ATOM 886 N N . ALA A 1 117 ? 1.210 -4.837 -25.433 1.00 84.94 117 ALA A N 1
ATOM 887 C CA . ALA A 1 117 ? 2.286 -5.456 -24.675 1.00 84.94 117 ALA A CA 1
ATOM 888 C C . ALA A 1 117 ? 2.721 -4.479 -23.581 1.00 84.94 117 ALA A C 1
ATOM 890 O O . ALA A 1 117 ? 2.836 -3.273 -23.829 1.00 84.94 117 ALA A O 1
ATOM 891 N N . HIS A 1 118 ? 2.979 -4.979 -22.374 1.00 88.50 118 HIS A N 1
ATOM 892 C CA . HIS A 1 118 ? 3.564 -4.160 -21.322 1.00 88.50 118 HIS A CA 1
ATOM 893 C C . HIS A 1 118 ? 4.909 -4.712 -20.880 1.00 88.50 118 HIS A C 1
ATOM 895 O O . HIS A 1 118 ? 5.066 -5.902 -20.617 1.00 88.50 118 HIS A O 1
ATOM 901 N N . PHE A 1 119 ? 5.864 -3.805 -20.738 1.00 91.06 119 PHE A N 1
ATOM 902 C CA . PHE A 1 119 ? 7.193 -4.082 -20.222 1.00 91.06 119 PHE A CA 1
ATOM 903 C C . PHE A 1 119 ? 7.396 -3.268 -18.955 1.00 91.06 119 PHE A C 1
ATOM 905 O O . PHE A 1 119 ? 6.990 -2.108 -18.877 1.00 91.06 119 PHE A O 1
ATOM 912 N N . VAL A 1 120 ? 8.005 -3.870 -17.947 1.00 92.81 120 VAL A N 1
ATOM 913 C CA . VAL A 1 120 ? 8.406 -3.184 -16.723 1.00 92.81 120 VAL A CA 1
ATOM 914 C C . VAL A 1 120 ? 9.915 -3.053 -16.750 1.00 92.81 120 VAL A C 1
ATOM 916 O O . VAL A 1 120 ? 10.610 -4.063 -16.830 1.00 92.81 120 VAL A O 1
ATOM 919 N N . PHE A 1 121 ? 10.408 -1.824 -16.662 1.00 94.00 121 PHE A N 1
ATOM 920 C CA . PHE A 1 121 ? 11.829 -1.510 -16.627 1.00 94.00 121 PHE A CA 1
ATOM 921 C C . PHE A 1 121 ? 12.195 -0.804 -15.327 1.00 94.00 121 PHE A C 1
ATOM 923 O O . PHE A 1 121 ? 11.423 0.016 -14.828 1.00 94.00 121 PHE A O 1
ATOM 930 N N . ASP A 1 122 ? 13.397 -1.072 -14.830 1.00 91.94 122 ASP A N 1
ATOM 931 C CA . ASP A 1 122 ? 14.100 -0.142 -13.953 1.00 91.94 122 ASP A CA 1
ATOM 932 C C . ASP A 1 122 ? 14.877 0.832 -14.846 1.00 91.94 122 ASP A C 1
ATOM 934 O O . ASP A 1 122 ? 15.727 0.422 -15.639 1.00 91.94 122 ASP A O 1
ATOM 938 N N . LEU A 1 123 ? 14.523 2.113 -14.767 1.00 90.38 123 LEU A N 1
ATOM 939 C CA . LEU A 1 123 ? 15.090 3.203 -15.550 1.00 90.38 123 LEU A CA 1
ATOM 940 C C . LEU A 1 123 ? 15.989 4.053 -14.656 1.00 90.38 123 LEU A C 1
ATOM 942 O O . LEU A 1 123 ? 15.536 4.615 -13.659 1.00 90.38 123 LEU A O 1
ATOM 946 N N . GLN A 1 124 ? 17.255 4.171 -15.035 1.00 88.38 124 GLN A N 1
ATOM 947 C CA . GLN A 1 124 ? 18.245 4.993 -14.357 1.00 88.38 124 GLN A CA 1
ATOM 948 C C . GLN A 1 124 ? 18.491 6.260 -15.194 1.00 88.38 124 GLN A C 1
ATOM 950 O O . GLN A 1 124 ? 19.191 6.181 -16.208 1.00 88.38 124 GLN A O 1
ATOM 955 N N . PRO A 1 125 ? 17.908 7.418 -14.823 1.00 82.44 125 PRO A N 1
ATOM 956 C CA . PRO A 1 125 ? 18.210 8.685 -15.478 1.00 82.44 125 PRO A CA 1
ATOM 957 C C . PRO A 1 125 ? 19.641 9.121 -15.161 1.00 82.44 125 PRO A C 1
ATOM 959 O O . PRO A 1 125 ? 20.184 8.815 -14.090 1.00 82.44 125 PRO A O 1
ATOM 962 N N . ILE A 1 126 ? 20.237 9.891 -16.067 1.00 74.12 126 ILE A N 1
ATOM 963 C CA . ILE A 1 126 ? 21.543 10.510 -15.837 1.00 74.12 126 ILE A CA 1
ATOM 964 C C . ILE A 1 126 ? 21.384 11.603 -14.767 1.00 74.12 126 ILE A C 1
ATOM 966 O O . ILE A 1 126 ? 20.753 12.629 -15.001 1.00 74.12 126 ILE A O 1
ATOM 970 N N . GLY A 1 127 ? 21.948 11.377 -13.576 1.00 70.81 127 GLY A N 1
ATOM 971 C CA . GLY A 1 127 ? 21.942 12.353 -12.476 1.00 70.81 127 GLY A CA 1
ATOM 972 C C . GLY A 1 127 ? 20.691 12.360 -11.585 1.00 70.81 127 GLY A C 1
ATOM 973 O O . GLY A 1 127 ? 20.551 13.265 -10.766 1.00 70.81 127 GLY A O 1
ATOM 974 N N . GLY A 1 128 ? 19.800 11.369 -11.703 1.00 72.31 128 GLY A N 1
ATOM 975 C CA . GLY A 1 128 ? 18.625 11.212 -10.834 1.00 72.31 128 GLY A CA 1
ATOM 976 C C . GLY A 1 128 ? 18.526 9.819 -10.200 1.00 72.31 128 GLY A C 1
ATOM 977 O O . GLY A 1 128 ? 19.310 8.932 -10.534 1.00 72.31 128 GLY A O 1
ATOM 978 N N . PRO A 1 129 ? 17.583 9.587 -9.272 1.00 79.62 129 PRO A N 1
ATOM 979 C CA . PRO A 1 129 ? 17.360 8.255 -8.712 1.00 79.62 129 PRO A CA 1
ATOM 980 C C . PRO A 1 129 ? 16.709 7.304 -9.733 1.00 79.62 129 PRO A C 1
ATOM 982 O O . PRO A 1 129 ? 16.052 7.744 -10.673 1.00 79.62 129 PRO A O 1
ATOM 985 N N . ALA A 1 130 ? 16.878 5.992 -9.553 1.00 84.06 130 ALA A N 1
ATOM 986 C CA . ALA A 1 130 ? 16.217 4.996 -10.395 1.00 84.06 130 ALA A CA 1
ATOM 987 C C . ALA A 1 130 ? 14.689 5.016 -10.208 1.00 84.06 130 ALA A C 1
ATOM 989 O O . ALA A 1 130 ? 14.191 5.158 -9.087 1.00 84.06 130 ALA A O 1
ATOM 990 N N . ILE A 1 131 ? 13.942 4.805 -11.293 1.00 86.81 131 ILE A N 1
ATOM 991 C CA . ILE A 1 131 ? 12.481 4.658 -11.279 1.00 86.81 131 ILE A CA 1
ATOM 992 C C . ILE A 1 131 ? 12.071 3.337 -11.919 1.00 86.81 131 ILE A C 1
ATOM 994 O O . ILE A 1 131 ? 12.596 2.949 -12.956 1.00 86.81 131 ILE A O 1
ATOM 998 N N . ARG A 1 132 ? 11.076 2.661 -11.340 1.00 90.38 132 ARG A N 1
ATOM 999 C CA . ARG A 1 132 ? 10.430 1.516 -11.989 1.00 90.38 132 ARG A CA 1
ATOM 1000 C C . ARG A 1 132 ? 9.254 1.998 -12.826 1.00 90.38 132 ARG A C 1
ATOM 1002 O O . ARG A 1 132 ? 8.289 2.530 -12.275 1.00 90.38 132 ARG A O 1
ATOM 1009 N N . ALA A 1 133 ? 9.318 1.785 -14.134 1.00 89.62 133 ALA A N 1
ATOM 1010 C CA . ALA A 1 133 ? 8.307 2.225 -15.085 1.00 89.62 133 ALA A CA 1
ATOM 1011 C C . ALA A 1 133 ? 7.672 1.035 -15.804 1.00 89.62 133 ALA A C 1
ATOM 1013 O O . ALA A 1 133 ? 8.361 0.122 -16.254 1.00 89.62 133 ALA A O 1
ATOM 1014 N N . ARG A 1 134 ? 6.344 1.063 -15.948 1.00 90.06 134 ARG A N 1
ATOM 1015 C CA . ARG A 1 134 ? 5.622 0.179 -16.865 1.00 90.06 134 ARG A CA 1
ATOM 1016 C C . ARG A 1 134 ? 5.372 0.936 -18.165 1.00 90.06 134 ARG A C 1
ATOM 1018 O O . ARG A 1 134 ? 4.646 1.926 -18.159 1.00 90.06 134 ARG A O 1
ATOM 1025 N N . ILE A 1 135 ? 5.940 0.448 -19.260 1.00 90.50 135 ILE A N 1
ATOM 1026 C CA . ILE A 1 135 ? 5.765 0.994 -20.605 1.00 90.50 135 ILE A CA 1
ATOM 1027 C C . ILE A 1 135 ? 4.759 0.116 -21.342 1.00 90.50 135 ILE A C 1
ATOM 1029 O O . ILE A 1 135 ? 4.937 -1.099 -21.436 1.00 90.50 135 ILE A O 1
ATOM 1033 N N . ARG A 1 136 ? 3.691 0.739 -21.844 1.00 89.25 136 ARG A N 1
ATOM 1034 C CA . ARG A 1 136 ? 2.693 0.092 -22.696 1.00 89.25 136 ARG A CA 1
ATOM 1035 C C . ARG A 1 136 ? 3.037 0.378 -24.151 1.00 89.25 136 ARG A C 1
ATOM 1037 O O . ARG A 1 136 ? 3.075 1.538 -24.550 1.00 89.25 136 ARG A O 1
ATOM 1044 N N . VAL A 1 137 ? 3.240 -0.677 -24.923 1.00 89.38 137 VAL A N 1
ATOM 1045 C CA . VAL A 1 137 ? 3.474 -0.616 -26.365 1.00 89.38 137 VAL A CA 1
ATOM 1046 C C . VAL A 1 137 ? 2.179 -0.999 -27.067 1.00 89.38 137 VAL A C 1
ATOM 1048 O O . VAL A 1 137 ? 1.576 -2.031 -26.751 1.00 89.38 137 VAL A O 1
ATOM 1051 N N . ARG A 1 138 ? 1.722 -0.145 -27.987 1.00 87.31 138 ARG A N 1
ATOM 1052 C CA . ARG A 1 138 ? 0.547 -0.453 -28.802 1.00 87.31 138 ARG A CA 1
ATOM 1053 C C . ARG A 1 138 ? 0.912 -1.476 -29.884 1.00 87.31 138 ARG A C 1
ATOM 1055 O O . ARG A 1 138 ? 2.060 -1.478 -30.333 1.00 87.31 138 ARG A O 1
ATOM 1062 N N . PRO A 1 139 ? -0.028 -2.329 -30.319 1.00 84.06 139 PRO A N 1
ATOM 1063 C CA . PRO A 1 139 ? 0.232 -3.321 -31.359 1.00 84.06 139 PRO A CA 1
ATOM 1064 C C . PRO A 1 139 ? 0.846 -2.730 -32.638 1.00 84.06 139 PRO A C 1
ATOM 1066 O O . PRO A 1 139 ? 1.796 -3.297 -33.169 1.00 84.06 139 PRO A O 1
ATOM 1069 N N . GLU A 1 140 ? 0.368 -1.565 -33.084 1.00 86.56 140 GLU A N 1
ATOM 1070 C CA . GLU A 1 140 ? 0.846 -0.873 -34.290 1.00 86.56 140 GLU A CA 1
ATOM 1071 C C . GLU A 1 140 ? 2.304 -0.383 -34.203 1.00 86.56 140 GLU A C 1
ATOM 1073 O O . GLU A 1 140 ? 2.996 -0.288 -35.219 1.00 86.56 140 GLU A O 1
ATOM 1078 N N . ASP A 1 141 ? 2.793 -0.114 -32.991 1.00 88.25 141 ASP A N 1
ATOM 1079 C CA . ASP A 1 141 ? 4.166 0.339 -32.747 1.00 88.25 141 ASP A CA 1
ATOM 1080 C C . ASP A 1 141 ? 5.121 -0.844 -32.521 1.00 88.25 141 ASP A C 1
ATOM 1082 O O . ASP A 1 141 ? 6.329 -0.732 -32.743 1.00 88.25 141 ASP A O 1
ATOM 1086 N N . GLY A 1 142 ? 4.589 -1.995 -32.093 1.00 86.31 142 GLY A N 1
ATOM 1087 C CA . GLY A 1 142 ? 5.371 -3.178 -31.737 1.00 86.31 142 GLY A CA 1
ATOM 1088 C C . GLY A 1 142 ? 6.231 -3.700 -32.887 1.00 86.31 142 GLY A C 1
ATOM 1089 O O . GLY A 1 142 ? 7.417 -3.970 -32.692 1.00 86.31 142 GLY A O 1
ATOM 1090 N N . GLU A 1 143 ? 5.668 -3.778 -34.096 1.00 85.44 143 GLU A N 1
ATOM 1091 C CA . GLU A 1 143 ? 6.408 -4.203 -35.292 1.00 85.44 143 GLU A CA 1
ATOM 1092 C C . GLU A 1 143 ? 7.592 -3.268 -35.579 1.00 85.44 143 GLU A C 1
ATOM 1094 O O . GLU A 1 143 ? 8.713 -3.724 -35.820 1.00 85.44 143 GLU A O 1
ATOM 1099 N N . GLN A 1 144 ? 7.369 -1.954 -35.496 1.00 88.88 144 GLN A N 1
ATOM 1100 C CA . GLN A 1 144 ? 8.413 -0.961 -35.742 1.00 88.88 144 GLN A CA 1
ATOM 1101 C C . GLN A 1 144 ? 9.523 -1.049 -34.692 1.00 88.88 144 GLN A C 1
ATOM 1103 O O . GLN A 1 144 ? 10.700 -1.054 -35.050 1.00 88.88 144 GLN A O 1
ATOM 1108 N N . ILE A 1 145 ? 9.171 -1.191 -33.410 1.00 90.19 145 ILE A N 1
ATOM 1109 C CA . ILE A 1 145 ? 10.141 -1.342 -32.317 1.00 90.19 145 ILE A CA 1
ATOM 1110 C C . ILE A 1 145 ? 11.019 -2.578 -32.540 1.00 90.19 145 ILE A C 1
ATOM 1112 O O . ILE A 1 145 ? 12.247 -2.466 -32.515 1.00 90.19 145 ILE A O 1
ATOM 1116 N N . VAL A 1 146 ? 10.417 -3.740 -32.818 1.00 89.50 146 VAL A N 1
ATOM 1117 C CA . VAL A 1 146 ? 11.165 -4.982 -33.076 1.00 89.50 146 VAL A CA 1
ATOM 1118 C C . VAL A 1 146 ? 12.066 -4.827 -34.300 1.00 89.50 146 VAL A C 1
ATOM 1120 O O . VAL A 1 146 ? 13.243 -5.200 -34.248 1.00 89.50 146 VAL A O 1
ATOM 1123 N N . ARG A 1 147 ? 11.563 -4.216 -35.380 1.00 89.50 147 ARG A N 1
ATOM 1124 C CA . ARG A 1 147 ? 12.355 -3.933 -36.583 1.00 89.50 147 ARG A CA 1
ATOM 1125 C C . ARG A 1 147 ? 13.568 -3.065 -36.260 1.00 89.50 147 ARG A C 1
ATOM 1127 O O . ARG A 1 147 ? 14.670 -3.380 -36.700 1.00 89.50 147 ARG A O 1
ATOM 1134 N N . HIS A 1 148 ? 13.393 -1.991 -35.493 1.00 92.12 148 HIS A N 1
ATOM 1135 C CA . HIS A 1 148 ? 14.481 -1.080 -35.143 1.00 92.12 148 HIS A CA 1
ATOM 1136 C C . HIS A 1 148 ? 15.528 -1.741 -34.244 1.00 92.12 148 HIS A C 1
ATOM 1138 O O . HIS A 1 148 ? 16.717 -1.656 -34.550 1.00 92.12 148 HIS A O 1
ATOM 1144 N N . VAL A 1 149 ? 15.106 -2.470 -33.207 1.00 90.69 149 VAL A N 1
ATOM 1145 C CA . VAL A 1 149 ? 16.019 -3.228 -32.333 1.00 90.69 149 VAL A CA 1
ATOM 1146 C C . VAL A 1 149 ? 16.821 -4.258 -33.136 1.00 90.69 149 VAL A C 1
ATOM 1148 O O . VAL A 1 149 ? 18.037 -4.368 -32.959 1.00 90.69 149 VAL A O 1
ATOM 1151 N N . THR A 1 150 ? 16.169 -4.955 -34.070 1.00 91.12 150 THR A N 1
ATOM 1152 C CA . THR A 1 150 ? 16.814 -5.918 -34.976 1.00 91.12 150 THR A CA 1
ATOM 1153 C C . THR A 1 150 ? 17.824 -5.257 -35.897 1.00 91.12 150 THR A C 1
ATOM 1155 O O . THR A 1 150 ? 18.951 -5.735 -36.009 1.00 91.12 150 THR A O 1
ATOM 1158 N N . SER A 1 151 ? 17.464 -4.135 -36.519 1.00 89.12 151 SER A N 1
ATOM 1159 C CA . SER A 1 151 ? 18.365 -3.393 -37.402 1.00 89.12 151 SER A CA 1
ATOM 1160 C C . SER A 1 151 ? 19.615 -2.890 -36.679 1.00 89.12 151 SER A C 1
ATOM 1162 O O . SER A 1 151 ? 20.705 -3.003 -37.235 1.00 89.12 151 SER A O 1
ATOM 1164 N N . VAL A 1 152 ? 19.486 -2.389 -35.442 1.00 89.25 152 VAL A N 1
ATOM 1165 C CA . VAL A 1 152 ? 20.637 -1.941 -34.632 1.00 89.25 152 VAL A CA 1
ATOM 1166 C C . VAL A 1 152 ? 21.602 -3.096 -34.370 1.00 89.25 152 VAL A C 1
ATOM 1168 O O . VAL A 1 152 ? 22.803 -2.956 -34.596 1.00 89.25 152 VAL A O 1
ATOM 1171 N N . HIS A 1 153 ? 21.087 -4.256 -33.958 1.00 88.50 153 HIS A N 1
ATOM 1172 C CA . HIS A 1 153 ? 21.938 -5.418 -33.717 1.00 88.50 153 HIS A CA 1
ATOM 1173 C C . HIS A 1 153 ? 22.558 -5.942 -35.015 1.00 88.50 153 HIS A C 1
ATOM 1175 O O . HIS A 1 153 ? 23.755 -6.213 -35.049 1.00 88.50 153 HIS A O 1
ATOM 1181 N N . ARG A 1 154 ? 21.793 -6.029 -36.111 1.00 88.81 154 ARG A N 1
ATOM 1182 C CA . ARG A 1 154 ? 22.336 -6.437 -37.414 1.00 88.81 154 ARG A CA 1
ATOM 1183 C C . ARG A 1 154 ? 23.499 -5.551 -37.826 1.00 88.81 154 ARG A C 1
ATOM 1185 O O . ARG A 1 154 ? 24.545 -6.073 -38.181 1.00 88.81 154 ARG A O 1
ATOM 1192 N N . PHE A 1 155 ? 23.326 -4.236 -37.721 1.00 87.81 155 PHE A N 1
ATOM 1193 C CA . PHE A 1 155 ? 24.366 -3.269 -38.045 1.00 87.81 155 PHE A CA 1
ATOM 1194 C C . PHE A 1 155 ? 25.618 -3.446 -37.175 1.00 87.81 155 PHE A C 1
ATOM 1196 O O . PHE A 1 155 ? 26.728 -3.448 -37.704 1.00 87.81 155 PHE A O 1
ATOM 1203 N N . ALA A 1 156 ? 25.453 -3.646 -35.862 1.00 88.19 156 ALA A N 1
ATOM 1204 C CA . ALA A 1 156 ? 26.573 -3.858 -34.945 1.00 88.19 156 ALA A CA 1
ATOM 1205 C C . ALA A 1 156 ? 27.374 -5.133 -35.270 1.00 88.19 156 ALA A C 1
ATOM 1207 O O . ALA A 1 156 ? 28.597 -5.127 -35.170 1.00 88.19 156 ALA A O 1
ATOM 1208 N N . TRP A 1 157 ? 26.694 -6.199 -35.699 1.00 88.50 157 TRP A N 1
ATOM 1209 C CA . TRP A 1 157 ? 27.302 -7.498 -36.010 1.00 88.50 157 TRP A CA 1
ATOM 1210 C C . TRP A 1 157 ? 27.721 -7.671 -37.484 1.00 88.50 157 TRP A C 1
ATOM 1212 O O . TRP A 1 157 ? 28.317 -8.689 -37.835 1.00 88.50 157 TRP A O 1
ATOM 1222 N N . ASP A 1 158 ? 27.394 -6.728 -38.374 1.00 83.81 158 ASP A N 1
ATOM 1223 C CA . ASP A 1 158 ? 27.735 -6.795 -39.807 1.00 83.81 158 ASP A CA 1
ATOM 1224 C C . ASP A 1 158 ? 29.224 -6.521 -40.064 1.00 83.81 158 ASP A C 1
ATOM 1226 O O . ASP A 1 158 ? 29.824 -7.057 -40.992 1.00 83.81 158 ASP A O 1
ATOM 1230 N N . ARG A 1 159 ? 29.854 -5.721 -39.195 1.00 77.56 159 ARG A N 1
ATOM 1231 C CA . ARG A 1 159 ? 31.274 -5.343 -39.295 1.00 77.56 159 ARG A CA 1
ATOM 1232 C C . ARG A 1 159 ? 32.213 -6.225 -38.462 1.00 77.56 159 ARG A C 1
ATOM 1234 O O . ARG A 1 15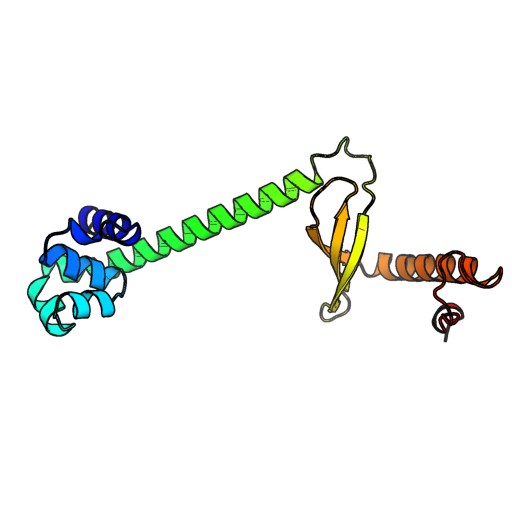9 ? 33.387 -5.886 -38.331 1.00 77.56 159 ARG A O 1
ATOM 1241 N N . GLY A 1 160 ? 31.715 -7.332 -37.909 1.00 79.69 160 GLY A N 1
ATOM 1242 C CA . GLY A 1 160 ? 32.443 -8.203 -36.984 1.00 79.69 160 GLY A CA 1
ATOM 1243 C C . GLY A 1 160 ? 31.769 -8.283 -35.614 1.00 79.69 160 GLY A C 1
ATOM 1244 O O . GLY A 1 160 ? 30.545 -8.343 -35.525 1.00 79.69 160 GLY A O 1
ATOM 1245 N N . GLU A 1 161 ? 32.568 -8.325 -34.550 1.00 82.94 161 GLU A N 1
ATOM 1246 C CA . GLU A 1 161 ? 32.081 -8.315 -33.167 1.00 82.94 161 GLU A CA 1
ATOM 1247 C C . GLU A 1 161 ? 31.794 -6.866 -32.702 1.00 82.94 161 GLU A C 1
ATOM 1249 O O . GLU A 1 161 ? 32.583 -5.968 -33.020 1.00 82.94 161 GLU A O 1
ATOM 1254 N N . PRO A 1 162 ? 30.678 -6.598 -31.988 1.00 87.44 162 PRO A N 1
ATOM 1255 C CA . PRO A 1 162 ? 30.388 -5.278 -31.435 1.00 87.44 162 PRO A CA 1
ATOM 1256 C C . PRO A 1 162 ? 31.503 -4.760 -30.520 1.00 87.44 162 PRO A C 1
ATOM 1258 O O . PRO A 1 162 ? 32.141 -5.530 -29.810 1.00 87.44 162 PRO A O 1
ATOM 1261 N N . ILE A 1 163 ? 31.681 -3.436 -30.481 1.00 83.06 163 ILE A N 1
ATOM 1262 C CA . ILE A 1 163 ? 32.731 -2.771 -29.684 1.00 83.06 163 ILE A CA 1
ATOM 1263 C C . ILE A 1 163 ? 32.656 -3.155 -28.197 1.00 83.06 163 ILE A C 1
ATOM 1265 O O . ILE A 1 163 ? 33.689 -3.351 -27.563 1.00 83.06 163 ILE A O 1
ATOM 1269 N N . ASP A 1 164 ? 31.441 -3.304 -27.670 1.00 84.31 164 ASP A N 1
ATOM 1270 C CA . ASP A 1 164 ? 31.184 -3.616 -26.260 1.00 84.31 164 ASP A CA 1
ATOM 1271 C C . ASP A 1 164 ? 30.851 -5.099 -26.019 1.00 84.31 164 ASP A C 1
ATOM 1273 O O . ASP A 1 164 ? 30.296 -5.454 -24.974 1.00 84.31 164 ASP A O 1
ATOM 1277 N N . ALA A 1 165 ? 31.143 -5.977 -26.984 1.00 84.00 165 ALA A N 1
ATOM 1278 C CA . ALA A 1 165 ? 30.878 -7.401 -26.835 1.00 84.00 165 ALA A CA 1
ATOM 1279 C C . ALA A 1 165 ? 31.709 -8.002 -25.697 1.00 84.00 165 ALA A C 1
ATOM 1281 O O . ALA A 1 165 ? 32.900 -7.719 -25.521 1.00 84.00 165 ALA A O 1
ATOM 1282 N N . LYS A 1 166 ? 31.074 -8.862 -24.903 1.00 86.88 166 LYS A N 1
ATOM 1283 C CA . LYS A 1 166 ? 31.770 -9.581 -23.833 1.00 86.88 166 LYS A CA 1
ATOM 1284 C C . LYS A 1 166 ? 32.597 -10.725 -24.424 1.00 86.88 166 LYS A C 1
ATOM 1286 O O . LYS A 1 166 ? 32.171 -11.337 -25.400 1.00 86.88 166 LYS A O 1
ATOM 1291 N N . PRO A 1 167 ? 33.720 -11.118 -23.794 1.00 86.38 167 PRO A N 1
ATOM 1292 C CA . PRO A 1 167 ? 34.508 -12.254 -24.263 1.00 86.38 167 PRO A CA 1
ATOM 1293 C C . PRO A 1 167 ? 33.656 -13.519 -24.453 1.00 86.38 167 PRO A C 1
ATOM 1295 O O . PRO A 1 167 ? 33.073 -14.037 -23.498 1.00 86.38 167 PRO A O 1
ATOM 1298 N N . GLY A 1 168 ? 33.595 -14.021 -25.690 1.00 84.75 168 GLY A N 1
ATOM 1299 C CA . GLY A 1 168 ? 32.825 -15.216 -26.052 1.00 84.75 168 GLY A CA 1
ATOM 1300 C C . GLY A 1 168 ? 31.339 -14.971 -26.336 1.00 84.75 168 GLY A C 1
ATOM 1301 O O . GLY A 1 168 ? 30.591 -15.939 -26.516 1.00 84.75 168 GLY A O 1
ATOM 1302 N N . GLU A 1 169 ? 30.901 -13.713 -26.386 1.00 87.50 169 GLU A N 1
ATOM 1303 C CA . GLU A 1 169 ? 29.567 -13.344 -26.841 1.00 87.50 169 GLU A CA 1
ATOM 1304 C C . GLU A 1 169 ? 29.374 -13.753 -28.308 1.00 87.50 169 GLU A C 1
ATOM 1306 O O . GLU A 1 169 ? 30.253 -13.609 -29.155 1.00 87.50 169 GLU A O 1
ATOM 1311 N N . LYS A 1 170 ? 28.215 -14.341 -28.613 1.00 87.81 170 LYS A N 1
ATOM 1312 C CA . LYS A 1 170 ? 27.905 -14.850 -29.951 1.00 87.81 170 LYS A CA 1
ATOM 1313 C C . LYS A 1 170 ? 26.837 -13.992 -30.596 1.00 87.81 170 LYS A C 1
ATOM 1315 O O . LYS A 1 170 ? 25.878 -13.606 -29.931 1.00 87.81 170 LYS A O 1
ATOM 1320 N N . ARG A 1 171 ? 26.954 -13.821 -31.916 1.00 86.50 171 ARG A N 1
ATOM 1321 C CA . ARG A 1 171 ? 25.934 -13.183 -32.752 1.00 86.50 171 ARG A CA 1
ATOM 1322 C C . ARG A 1 171 ? 24.546 -13.773 -32.442 1.00 86.50 171 ARG A C 1
ATOM 1324 O O . ARG A 1 171 ? 24.361 -14.988 -32.587 1.00 86.50 171 ARG A O 1
ATOM 1331 N N . PRO A 1 172 ? 23.572 -12.952 -32.013 1.00 87.31 172 PRO A N 1
ATOM 1332 C CA . PRO A 1 172 ? 22.241 -13.441 -31.682 1.00 87.31 172 PRO A CA 1
ATOM 1333 C C . PRO A 1 172 ? 21.487 -14.001 -32.896 1.00 87.31 172 PRO A C 1
ATOM 1335 O O . PRO A 1 172 ? 21.394 -13.356 -33.937 1.00 87.31 172 PRO A O 1
ATOM 1338 N N . LYS A 1 173 ? 20.885 -15.188 -32.743 1.00 87.31 173 LYS A N 1
ATOM 1339 C CA . LYS A 1 173 ? 20.202 -15.908 -33.839 1.00 87.31 173 LYS A CA 1
ATOM 1340 C C . LYS A 1 173 ? 18.957 -15.202 -34.384 1.00 87.31 173 LYS A C 1
ATOM 1342 O O . LYS A 1 173 ? 18.603 -15.399 -35.535 1.00 87.31 173 LYS A O 1
ATOM 1347 N N . TRP A 1 174 ? 18.290 -14.399 -33.560 1.00 84.69 174 TRP A N 1
ATOM 1348 C CA . TRP A 1 174 ? 17.037 -13.729 -33.918 1.00 84.69 174 TRP A CA 1
ATOM 1349 C C . TRP A 1 174 ? 17.231 -12.569 -34.914 1.00 84.69 174 TRP A C 1
ATOM 1351 O O . TRP A 1 174 ? 16.258 -12.089 -35.487 1.00 84.69 174 TRP A O 1
ATOM 1361 N N . ILE A 1 175 ? 18.474 -12.127 -35.146 1.00 85.88 175 ILE A N 1
ATOM 1362 C CA . ILE A 1 175 ? 18.789 -10.993 -36.029 1.00 85.88 175 ILE A CA 1
ATOM 1363 C C . ILE A 1 175 ? 18.567 -11.324 -37.510 1.00 85.88 175 ILE A C 1
ATOM 1365 O O . ILE A 1 175 ? 18.214 -10.443 -38.303 1.00 85.88 175 ILE A O 1
ATOM 1369 N N . ASP A 1 176 ? 18.782 -12.580 -37.891 1.00 79.31 176 ASP A N 1
ATOM 1370 C CA . ASP A 1 176 ? 18.762 -13.021 -39.287 1.00 79.31 176 ASP A CA 1
ATOM 1371 C C . ASP A 1 176 ? 17.364 -13.509 -39.729 1.00 79.31 176 ASP A C 1
ATOM 1373 O O . ASP A 1 176 ? 17.179 -13.899 -40.878 1.00 79.31 176 ASP A O 1
ATOM 1377 N N . GLY A 1 177 ? 16.363 -13.393 -38.845 1.00 66.88 177 GLY A N 1
ATOM 1378 C CA . GLY A 1 177 ? 15.026 -13.949 -39.046 1.00 66.88 177 GLY A CA 1
ATOM 1379 C C . GLY A 1 177 ? 15.006 -15.469 -38.853 1.00 66.88 177 GLY A C 1
ATOM 1380 O O . GLY A 1 177 ? 16.022 -16.146 -39.005 1.00 66.88 177 GLY A O 1
ATOM 1381 N N . HIS A 1 178 ? 13.848 -16.001 -38.466 1.00 51.78 178 HIS A N 1
ATOM 1382 C CA . HIS A 1 178 ? 13.549 -17.428 -38.593 1.00 51.78 178 HIS A CA 1
ATOM 1383 C C . HIS A 1 178 ? 12.816 -17.673 -39.906 1.00 51.78 178 HIS A C 1
ATOM 1385 O O . HIS A 1 178 ? 11.969 -16.818 -40.253 1.00 51.78 178 HIS A O 1
#

Secondary structure (DSSP, 8-state):
-HHHHHHHHHHHTT-GGGS-HHHHHHHHHHTT-HHHHHHTT--HHHHHHHH-HHHHTTHHHHHHHHHHHHHHHHHHHHHHHHHHHHHHHHSSS-TTPPPPEEEEEEEEEE-TTSS-EEEEEEEEETTS--EEEEEEEPHHHHHHHHHHHHHHHHHHHHTSS-TTPPTT----GGGG--

Radius of gyration: 29.29 Å; chains: 1; bounding box: 58×39×73 Å

pLDDT: mean 85.97, std 9.23, range [51.78, 95.12]

Foldseek 3Di:
DVVLLVLLVCVVVPNLVPDDPLSNLLSCLLCVPQVSCVVVVHDVVRSDVSNDDVSNVCSVVSSVVNVVVVVVVVVVVVVVVVVVVVVQVVVPDDPPDDWDWDWDWDDKDADPPQQWIWTWIFTDTDPDDTDIDIDIDGNVCVVVVVVVVLVVLCVQPVVHHHPPDDVPDDRDPPSVPD

Sequence (178 aa):
MAQLLSKARTAAAGNFGVLSTGEKLAVALILNRPDWLAEMNYTLAEAIERVGPDWLRLIPAAARQFEQDRLDVASAEAEEARQAKLAMVRNGRAADDVIDFAATLVTYGEAPGYRDAHFVFDLQPIGGPAIRARIRVRPEDGEQIVRHVTSVHRFAWDRGEPIDAKPGEKRPKWIDGH